Protein AF-A0A961VZC1-F1 (afdb_monomer_lite)

Radius of gyration: 25.36 Å; chains: 1; bounding box: 44×49×73 Å

Secondary structure (DSSP, 8-state):
--GGGGT-EEEE-EEE-TTS-EEEHHHHTTPBPHHHHHHHHHHTSPPP-------------------------------------B-HHHHHHHHHHHHHTTT-SEEE-TTT-GGGTTSEEEE----SS--EE-

pLDDT: mean 72.63, std 24.1, range [29.55, 97.88]

Sequence (134 aa):
MSEHAFANALDISSFKLADGREIDVKRYWGKVVESELAARKLVSLPAPETRPANLSTTKATASGKAEQARTLASSEPQPPAASAVTTPELTFLRDIHSGACGIFTTVLGPNANAAHHDHIHLDLKGRRSSAYCE

Foldseek 3Di:
DDLVVVVQKDKAQWDQDPVRDIQGQLVQAPDQPVVVVVVVVVVPDDDPDDDDDDDDDDDDDDDDDDDDDDDDDDDDVPPPPPPRRRDPSNVVVVVVLVVLQVPALEWDDLVNDPVRVRTIMGGNPDDDPGRHGD

Structure (mmCIF, N/CA/C/O backbone):
data_AF-A0A961VZC1-F1
#
_entry.id   AF-A0A961VZC1-F1
#
loop_
_atom_site.group_PDB
_atom_site.id
_atom_site.type_symbol
_atom_site.label_atom_id
_atom_site.label_alt_id
_atom_site.label_comp_id
_atom_site.label_asym_id
_atom_site.label_entity_id
_atom_site.label_seq_id
_atom_site.pdbx_PDB_ins_code
_atom_site.Cartn_x
_atom_site.Cartn_y
_atom_site.Cartn_z
_atom_site.occupancy
_atom_site.B_iso_or_equiv
_atom_site.auth_seq_id
_atom_site.auth_comp_id
_atom_site.auth_asym_id
_atom_site.auth_atom_id
_atom_site.pdbx_PDB_model_num
ATOM 1 N N . MET A 1 1 ? 15.491 7.276 -13.916 1.00 66.62 1 MET A N 1
ATOM 2 C CA . MET A 1 1 ? 14.267 8.110 -13.918 1.00 66.62 1 MET A CA 1
ATOM 3 C C . MET A 1 1 ? 13.237 7.431 -13.027 1.00 66.62 1 MET A C 1
ATOM 5 O O . MET A 1 1 ? 13.297 6.212 -12.914 1.00 66.62 1 MET A O 1
ATOM 9 N N . SER A 1 2 ? 12.402 8.205 -12.332 1.00 83.75 2 SER A N 1
ATOM 10 C CA . SER A 1 2 ? 11.369 7.687 -11.417 1.00 83.75 2 SER A CA 1
ATOM 11 C C . SER A 1 2 ? 10.138 7.223 -12.200 1.00 83.75 2 SER A C 1
ATOM 13 O O . SER A 1 2 ? 9.785 7.875 -13.179 1.00 83.75 2 SER A O 1
ATOM 15 N N . GLU A 1 3 ? 9.461 6.159 -11.763 1.00 89.94 3 GLU A N 1
ATOM 16 C CA . GLU A 1 3 ? 8.194 5.715 -12.373 1.00 89.94 3 GLU A CA 1
ATOM 17 C C . GLU A 1 3 ? 7.069 6.746 -12.189 1.00 89.94 3 GLU A C 1
ATOM 19 O O . GLU A 1 3 ? 6.213 6.879 -13.062 1.00 89.94 3 GLU A O 1
ATOM 24 N N . HIS A 1 4 ? 7.135 7.583 -11.144 1.00 91.00 4 HIS A N 1
ATOM 25 C CA . HIS A 1 4 ? 6.252 8.750 -11.006 1.00 91.00 4 HIS A CA 1
ATOM 26 C C . HIS A 1 4 ? 6.410 9.740 -12.161 1.00 91.00 4 HIS A C 1
ATOM 28 O O . HIS A 1 4 ? 5.430 10.332 -12.601 1.00 91.00 4 HIS A O 1
ATOM 34 N N . ALA A 1 5 ? 7.627 9.905 -12.694 1.00 91.62 5 ALA A N 1
ATOM 35 C CA . ALA A 1 5 ? 7.866 10.806 -13.823 1.00 91.62 5 ALA A CA 1
ATOM 36 C C . ALA A 1 5 ? 7.243 10.284 -15.129 1.00 91.62 5 ALA A C 1
ATOM 38 O O . ALA A 1 5 ? 7.008 11.066 -16.046 1.00 91.62 5 ALA A O 1
ATOM 39 N N . PHE A 1 6 ? 6.963 8.981 -15.202 1.00 92.06 6 PHE A N 1
ATOM 40 C CA . PHE A 1 6 ? 6.272 8.340 -16.319 1.00 92.06 6 PHE A CA 1
ATOM 41 C C . PHE A 1 6 ? 4.777 8.124 -16.056 1.00 92.06 6 PHE A C 1
ATOM 43 O O . PHE A 1 6 ? 4.111 7.520 -16.888 1.00 92.06 6 PHE A O 1
ATOM 50 N N . ALA A 1 7 ? 4.254 8.592 -14.915 1.00 91.81 7 ALA A N 1
ATOM 51 C CA . ALA A 1 7 ? 2.901 8.288 -14.443 1.00 91.81 7 ALA A CA 1
ATOM 52 C C . ALA A 1 7 ? 2.603 6.773 -14.344 1.00 91.81 7 ALA A C 1
ATOM 54 O O . ALA A 1 7 ? 1.452 6.352 -14.419 1.00 91.81 7 ALA A O 1
ATOM 55 N N . ASN A 1 8 ? 3.646 5.963 -14.132 1.00 94.19 8 ASN A N 1
ATOM 56 C CA . ASN A 1 8 ? 3.561 4.512 -13.946 1.00 94.19 8 ASN A CA 1
ATOM 57 C C . ASN A 1 8 ? 3.573 4.104 -12.468 1.00 94.19 8 ASN A C 1
ATOM 59 O O . ASN A 1 8 ? 3.680 2.912 -12.175 1.00 94.19 8 ASN A O 1
ATOM 63 N N . ALA A 1 9 ? 3.511 5.078 -11.556 1.00 96.38 9 ALA A N 1
ATOM 64 C CA . ALA A 1 9 ? 3.491 4.838 -10.125 1.00 96.38 9 ALA A CA 1
ATOM 65 C C . ALA A 1 9 ? 2.448 5.682 -9.391 1.00 96.38 9 ALA A C 1
ATOM 67 O O . ALA A 1 9 ? 2.163 6.819 -9.781 1.00 96.38 9 ALA A O 1
ATOM 68 N N . LEU A 1 10 ? 1.907 5.108 -8.318 1.00 96.62 10 LEU A N 1
ATOM 69 C CA . LEU A 1 10 ? 0.922 5.711 -7.427 1.00 96.62 10 LEU A CA 1
ATOM 70 C C . LEU A 1 10 ? 1.316 5.466 -5.969 1.00 96.62 10 LEU A C 1
ATOM 72 O O . LEU A 1 10 ? 1.671 4.345 -5.614 1.00 96.62 10 LEU A O 1
ATOM 76 N N . ASP A 1 11 ? 1.153 6.493 -5.135 1.00 97.44 11 ASP A N 1
ATOM 77 C CA . ASP A 1 11 ? 1.292 6.400 -3.680 1.00 97.44 11 ASP A CA 1
ATOM 78 C C . ASP A 1 11 ? -0.072 6.619 -3.024 1.00 97.44 11 ASP A C 1
ATOM 80 O O . ASP A 1 11 ? -0.755 7.608 -3.304 1.00 97.44 11 ASP A O 1
ATOM 84 N N . ILE A 1 12 ? -0.475 5.705 -2.141 1.00 97.88 12 ILE A N 1
ATOM 85 C CA . ILE A 1 12 ? -1.745 5.785 -1.412 1.00 97.88 12 ILE A CA 1
ATOM 86 C C . ILE A 1 12 ? -1.458 5.901 0.082 1.00 97.88 12 ILE A C 1
ATOM 88 O O . ILE A 1 12 ? -0.946 4.963 0.689 1.00 97.88 12 ILE A O 1
ATOM 92 N N . SER A 1 13 ? -1.810 7.038 0.683 1.00 97.25 13 SER A N 1
ATOM 93 C CA . SER A 1 13 ? -1.622 7.297 2.117 1.00 97.25 13 SER A CA 1
ATOM 94 C C . SER A 1 13 ? -2.863 7.012 2.968 1.00 97.25 13 SER A C 1
ATOM 96 O O . SER A 1 13 ? -2.728 6.720 4.156 1.00 97.25 13 SER A O 1
ATOM 98 N N . SER A 1 14 ? -4.074 7.059 2.401 1.00 97.25 14 SER A N 1
ATOM 99 C CA . SER A 1 14 ? -5.307 6.757 3.137 1.00 97.25 14 SER A CA 1
ATOM 100 C C . SER A 1 14 ? -6.463 6.287 2.247 1.00 97.25 14 SER A C 1
ATOM 102 O O . SER A 1 14 ? -6.473 6.489 1.032 1.00 97.25 14 SER A O 1
ATOM 104 N N . PHE A 1 15 ? -7.465 5.668 2.879 1.00 97.31 15 PHE A N 1
ATOM 105 C CA . PHE A 1 15 ? -8.730 5.265 2.266 1.00 97.31 15 PHE A CA 1
ATOM 106 C C . PHE A 1 15 ? -9.901 5.878 3.026 1.00 97.31 15 PHE A C 1
ATOM 108 O O . PHE A 1 15 ? -10.006 5.707 4.239 1.00 97.31 15 PHE A O 1
ATOM 115 N N . LYS A 1 16 ? -10.823 6.532 2.316 1.00 97.12 16 LYS A N 1
ATOM 116 C CA . LYS A 1 16 ? -12.112 6.959 2.875 1.00 97.12 16 LYS A CA 1
ATOM 117 C C . LYS A 1 16 ? -13.193 5.957 2.504 1.00 97.12 16 LYS A C 1
ATOM 119 O O . LYS A 1 16 ? -13.392 5.663 1.328 1.00 97.12 16 LYS A O 1
ATOM 124 N N . LEU A 1 17 ? -13.872 5.428 3.513 1.00 96.00 17 LEU A N 1
ATOM 125 C CA . LEU A 1 17 ? -14.937 4.446 3.357 1.00 96.00 17 LEU A CA 1
ATOM 126 C C . LEU A 1 17 ? -16.301 5.130 3.208 1.00 96.00 17 LEU A C 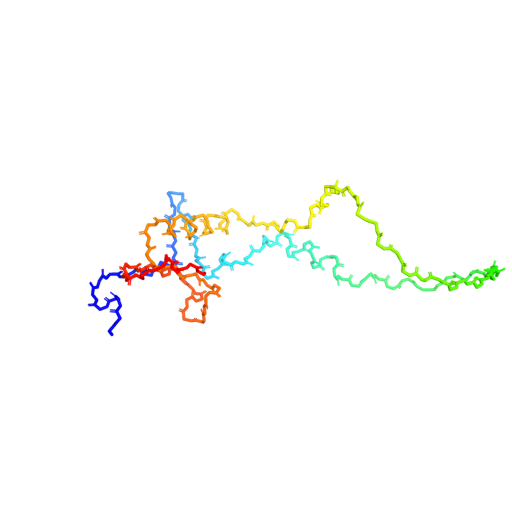1
ATOM 128 O O . LEU A 1 17 ? -16.476 6.300 3.549 1.00 96.00 17 LEU A O 1
ATOM 132 N N . ALA A 1 18 ? -17.290 4.378 2.723 1.00 96.12 18 ALA A N 1
ATOM 133 C CA . ALA A 1 18 ? -18.651 4.878 2.513 1.00 96.12 18 ALA A CA 1
ATOM 134 C C . ALA A 1 18 ? -19.345 5.339 3.810 1.00 96.12 18 ALA A C 1
ATOM 136 O O . ALA A 1 18 ? -20.220 6.197 3.767 1.00 96.12 18 ALA A O 1
ATOM 137 N N . ASP A 1 19 ? -18.939 4.795 4.960 1.00 93.69 19 ASP A N 1
ATOM 138 C CA . ASP A 1 19 ? -19.425 5.196 6.286 1.00 93.69 19 ASP A CA 1
ATOM 139 C C . ASP A 1 19 ? -18.756 6.480 6.822 1.00 93.69 19 ASP A C 1
ATOM 141 O O . ASP A 1 19 ? -19.055 6.921 7.930 1.00 93.69 19 ASP A O 1
ATOM 145 N N . GLY A 1 20 ? -17.855 7.089 6.044 1.00 95.00 20 GLY A N 1
ATOM 146 C CA . GLY A 1 20 ? -17.122 8.298 6.406 1.00 95.00 20 GLY A CA 1
ATOM 147 C C . GLY A 1 20 ? -15.862 8.055 7.240 1.00 95.00 20 GLY A C 1
ATOM 148 O O . GLY A 1 20 ? -15.144 9.017 7.518 1.00 95.00 20 GLY A O 1
ATOM 149 N N . ARG A 1 21 ? -15.545 6.809 7.624 1.00 93.44 21 ARG A N 1
ATOM 150 C CA . ARG A 1 21 ? -14.270 6.497 8.287 1.00 93.44 21 ARG A CA 1
ATOM 151 C C . ARG A 1 21 ? -13.102 6.658 7.321 1.00 93.44 21 ARG A C 1
ATOM 153 O O . ARG A 1 21 ? -13.211 6.376 6.129 1.00 93.44 21 ARG A O 1
ATOM 160 N N . GLU A 1 22 ? -11.960 7.061 7.869 1.00 95.19 22 GLU A N 1
ATOM 161 C CA . GLU A 1 22 ? -10.696 7.152 7.145 1.00 95.19 22 GLU A CA 1
ATOM 162 C C . GLU A 1 22 ? -9.674 6.179 7.734 1.00 95.19 22 GLU A C 1
ATOM 164 O O . GLU A 1 22 ? -9.373 6.216 8.930 1.00 95.19 22 GLU A O 1
ATOM 169 N N . ILE A 1 23 ? -9.144 5.309 6.878 1.00 94.75 23 ILE A N 1
ATOM 170 C CA . ILE A 1 23 ? -8.069 4.375 7.194 1.00 94.75 23 ILE A CA 1
ATOM 171 C C . ILE A 1 23 ? -6.769 4.970 6.660 1.00 94.75 23 ILE A C 1
ATOM 173 O O . ILE A 1 23 ? -6.481 4.887 5.469 1.00 94.75 23 ILE A O 1
ATOM 177 N N . ASP A 1 24 ? -6.003 5.592 7.549 1.00 95.81 24 ASP A N 1
ATOM 178 C CA . ASP A 1 24 ? -4.686 6.162 7.262 1.00 95.81 24 ASP A CA 1
ATOM 179 C C . ASP A 1 24 ? -3.586 5.096 7.402 1.00 95.81 24 ASP A C 1
ATOM 181 O O . ASP A 1 24 ? -3.506 4.396 8.418 1.00 95.81 24 ASP A O 1
ATOM 185 N N . VAL A 1 25 ? -2.741 4.966 6.378 1.00 94.94 25 VAL A N 1
ATOM 186 C CA . VAL A 1 25 ? -1.686 3.948 6.315 1.00 94.94 25 VAL A CA 1
ATOM 187 C C . VAL A 1 25 ? -0.712 4.131 7.474 1.00 94.94 25 VAL A C 1
ATOM 189 O O . VAL A 1 25 ? -0.507 3.202 8.251 1.00 94.94 25 VAL A O 1
ATOM 192 N N . LYS A 1 26 ? -0.184 5.341 7.672 1.00 93.44 26 LYS A N 1
ATOM 193 C CA . LYS A 1 26 ? 0.756 5.646 8.762 1.00 93.44 26 LYS A CA 1
ATOM 194 C C . LYS A 1 26 ? 0.175 5.339 10.144 1.00 93.44 26 LYS A C 1
ATOM 196 O O . LYS A 1 26 ? 0.892 4.901 11.043 1.00 93.44 26 LYS A O 1
ATOM 201 N N . ARG A 1 27 ? -1.118 5.603 10.337 1.00 89.38 27 ARG A N 1
ATOM 202 C CA . ARG A 1 27 ? -1.811 5.432 11.614 1.00 89.38 27 ARG A CA 1
ATOM 203 C C . ARG A 1 27 ? -2.034 3.969 11.949 1.00 89.38 27 ARG A C 1
ATOM 205 O O . ARG A 1 27 ? -1.823 3.607 13.104 1.00 89.38 27 ARG A O 1
ATOM 212 N N . TYR A 1 28 ? -2.515 3.177 10.994 1.00 90.50 28 TYR A N 1
ATOM 213 C CA . TYR A 1 28 ? -3.011 1.824 11.256 1.00 90.50 28 TYR A CA 1
ATOM 214 C C . TYR A 1 28 ? -2.006 0.722 10.909 1.00 90.50 28 TYR A C 1
ATOM 216 O O . TYR A 1 28 ? -2.133 -0.389 11.426 1.00 90.50 28 TYR A O 1
ATOM 224 N N . TRP A 1 29 ? -0.972 1.010 10.114 1.00 89.00 29 TRP A N 1
ATOM 225 C CA . TRP A 1 29 ? 0.065 0.029 9.809 1.00 89.00 29 TRP A CA 1
ATOM 226 C C . TRP A 1 29 ? 0.857 -0.349 11.071 1.00 89.00 29 TRP A C 1
ATOM 228 O O . TRP A 1 29 ? 1.495 0.486 11.709 1.00 89.00 29 TRP A O 1
ATOM 238 N N . GLY A 1 30 ? 0.786 -1.623 11.470 1.00 76.12 30 GLY A N 1
ATOM 239 C CA . GLY A 1 30 ? 1.476 -2.148 12.654 1.00 76.12 30 GLY A CA 1
ATOM 240 C C . GLY A 1 30 ? 0.795 -1.876 14.003 1.00 76.12 30 GLY A C 1
ATOM 241 O O . GLY A 1 30 ? 1.384 -2.175 15.043 1.00 76.12 30 GLY A O 1
ATOM 242 N N . LYS A 1 31 ? -0.432 -1.338 14.031 1.00 65.56 31 LYS A N 1
ATOM 243 C CA . LYS A 1 31 ? -1.195 -1.212 15.281 1.00 65.56 31 LYS A CA 1
ATOM 244 C C . LYS A 1 31 ? -1.890 -2.525 15.629 1.00 65.56 31 LYS A C 1
ATOM 246 O O . LYS A 1 31 ? -2.670 -3.060 14.848 1.00 65.56 31 LYS A O 1
ATOM 251 N N . VAL A 1 32 ? -1.640 -2.996 16.843 1.00 56.72 32 VAL A N 1
ATOM 252 C CA . VAL A 1 32 ? -2.600 -3.811 17.593 1.00 56.72 32 VAL A CA 1
ATOM 253 C C . VAL A 1 32 ? -3.604 -2.861 18.245 1.00 56.72 32 VAL A C 1
ATOM 255 O O . VAL A 1 32 ? -3.244 -1.727 18.571 1.00 56.72 32 VAL A O 1
ATOM 258 N N . VAL A 1 33 ? -4.865 -3.271 18.390 1.00 53.84 33 VAL A N 1
ATOM 259 C CA . VAL A 1 33 ? -5.918 -2.419 18.977 1.00 53.84 33 VAL A CA 1
ATOM 260 C C . VAL A 1 33 ? -5.459 -1.836 20.322 1.00 53.84 33 VAL A C 1
ATOM 262 O O . VAL A 1 33 ? -4.811 -2.518 21.114 1.00 53.84 33 VAL A O 1
ATOM 265 N N . GLU A 1 34 ? -5.821 -0.582 20.616 1.00 54.56 34 GLU A N 1
ATOM 266 C CA . GLU A 1 34 ? -5.536 0.068 21.911 1.00 54.56 34 GLU A CA 1
ATOM 267 C C . GLU A 1 34 ? -5.988 -0.792 23.107 1.00 54.56 34 GLU A C 1
ATOM 269 O O . GLU A 1 34 ? -5.356 -0.768 24.158 1.00 54.56 34 GLU A O 1
ATOM 274 N N . SER A 1 35 ? -7.028 -1.622 22.943 1.00 54.50 35 SER A N 1
ATOM 275 C CA . SER A 1 35 ? -7.465 -2.595 23.951 1.00 54.50 35 SER A CA 1
ATOM 276 C C . SER A 1 35 ? -6.432 -3.694 24.232 1.00 54.50 35 SER A C 1
ATOM 278 O O . SER A 1 35 ? -6.291 -4.108 25.379 1.00 54.50 35 SER A O 1
ATOM 280 N N . GLU A 1 36 ? -5.654 -4.126 23.238 1.00 54.44 36 GLU A N 1
ATOM 281 C CA . GLU A 1 36 ? -4.529 -5.046 23.429 1.00 54.44 36 GLU A CA 1
ATOM 282 C C . GLU A 1 36 ? -3.300 -4.356 24.010 1.00 54.44 36 GLU A C 1
ATOM 284 O O . GLU A 1 36 ? -2.613 -4.940 24.846 1.00 54.44 36 GLU A O 1
ATOM 289 N N . LEU A 1 37 ? -3.006 -3.120 23.596 1.00 56.72 37 LEU A N 1
ATOM 290 C CA . LEU A 1 37 ? -1.910 -2.356 24.190 1.00 56.72 37 LEU A CA 1
ATOM 291 C C . LEU A 1 37 ? -2.211 -2.044 25.664 1.00 56.72 37 LEU A C 1
ATOM 293 O O . LEU A 1 37 ? -1.326 -2.177 26.506 1.00 56.72 37 LEU A O 1
ATOM 297 N N . ALA A 1 38 ? -3.465 -1.722 25.993 1.00 56.56 38 ALA A N 1
ATOM 298 C CA . ALA A 1 38 ? -3.952 -1.586 27.361 1.00 56.56 38 ALA A CA 1
ATOM 299 C C . ALA A 1 38 ? -3.883 -2.917 28.130 1.00 56.56 38 ALA A C 1
ATOM 301 O O . ALA A 1 38 ? -3.399 -2.929 29.261 1.00 56.56 38 ALA A O 1
ATOM 302 N N . ALA A 1 39 ? -4.274 -4.042 27.518 1.00 58.12 39 ALA A N 1
ATOM 303 C CA . ALA A 1 39 ? -4.167 -5.371 28.128 1.00 58.12 39 ALA A CA 1
ATOM 304 C C . ALA A 1 39 ? -2.705 -5.784 28.390 1.00 58.12 39 ALA A C 1
ATOM 306 O O . ALA A 1 39 ? -2.376 -6.252 29.477 1.00 58.12 39 ALA A O 1
ATOM 307 N N . ARG A 1 40 ? -1.790 -5.541 27.444 1.00 59.91 40 ARG A N 1
ATOM 308 C CA . ARG A 1 40 ? -0.344 -5.781 27.604 1.00 59.91 40 ARG A CA 1
ATOM 309 C C . ARG A 1 40 ? 0.287 -4.841 28.631 1.00 59.91 40 ARG A C 1
ATOM 311 O O . ARG A 1 40 ? 1.139 -5.268 29.404 1.00 59.91 40 ARG A O 1
ATOM 318 N N . LYS A 1 41 ? -0.151 -3.579 28.683 1.00 64.94 41 LYS A N 1
ATOM 319 C CA . LYS A 1 41 ? 0.286 -2.603 29.690 1.00 64.94 41 LYS A CA 1
ATOM 320 C C . LYS A 1 41 ? -0.159 -3.014 31.093 1.00 64.94 41 LYS A C 1
ATOM 322 O O . LYS A 1 41 ? 0.649 -2.913 32.004 1.00 64.94 41 LYS A O 1
ATOM 327 N N . LEU A 1 42 ? -1.376 -3.542 31.255 1.00 53.88 42 LEU A N 1
ATOM 328 C CA . LEU A 1 42 ? -1.874 -4.099 32.522 1.00 53.88 42 LEU A CA 1
ATOM 329 C C . LEU A 1 42 ? -1.071 -5.326 32.984 1.00 53.88 42 LEU A C 1
ATOM 331 O O . LEU A 1 42 ? -0.796 -5.447 34.172 1.00 53.88 42 LEU A O 1
ATOM 335 N N . VAL A 1 43 ? -0.634 -6.190 32.062 1.00 60.66 43 VAL A N 1
ATOM 336 C CA . VAL A 1 43 ? 0.226 -7.354 32.369 1.00 60.66 43 VAL A CA 1
ATOM 337 C C . VAL A 1 43 ? 1.673 -6.949 32.710 1.00 60.66 43 VAL A C 1
ATOM 339 O O . VAL A 1 43 ? 2.383 -7.700 33.371 1.00 60.66 43 VAL A O 1
ATOM 342 N N . SER A 1 44 ? 2.113 -5.752 32.304 1.00 57.44 44 SER A N 1
ATOM 343 C CA . SER A 1 44 ? 3.473 -5.237 32.536 1.00 57.44 44 SER A CA 1
ATOM 344 C C . SER A 1 44 ? 3.609 -4.321 33.761 1.00 57.44 44 SER A C 1
ATOM 346 O O . SER A 1 44 ? 4.723 -3.875 34.052 1.00 57.44 44 SER A O 1
ATOM 348 N N . LEU A 1 45 ? 2.522 -3.993 34.469 1.00 51.53 45 LEU A N 1
ATOM 349 C CA . LEU A 1 45 ? 2.628 -3.244 35.723 1.00 51.53 45 LEU A CA 1
ATOM 350 C C . LEU A 1 45 ? 3.206 -4.165 36.810 1.00 51.53 45 LEU A C 1
ATOM 352 O O . LEU A 1 45 ? 2.735 -5.295 36.947 1.00 51.53 45 LEU A O 1
ATOM 356 N N . PRO A 1 46 ? 4.212 -3.722 37.587 1.00 48.50 46 PRO A N 1
ATOM 357 C CA . PRO A 1 46 ? 4.722 -4.525 38.688 1.00 48.50 46 PRO A CA 1
ATOM 358 C C . PRO A 1 46 ? 3.582 -4.781 39.679 1.00 48.50 46 PRO A C 1
ATOM 360 O O . PRO A 1 46 ? 2.894 -3.848 40.100 1.00 48.50 46 PRO A O 1
ATOM 363 N N . ALA A 1 47 ? 3.367 -6.053 40.027 1.00 54.81 47 ALA A N 1
ATOM 364 C CA . ALA A 1 47 ? 2.455 -6.423 41.101 1.00 54.81 47 ALA A CA 1
ATOM 365 C C . ALA A 1 47 ? 2.831 -5.639 42.374 1.00 54.81 47 ALA A C 1
ATOM 367 O O . ALA A 1 47 ? 4.027 -5.464 42.629 1.00 54.81 47 ALA A O 1
ATOM 368 N N . PRO A 1 48 ? 1.860 -5.159 43.173 1.00 49.34 48 PRO A N 1
ATOM 369 C CA . PRO A 1 48 ? 2.181 -4.520 44.442 1.00 49.34 48 PRO A CA 1
ATOM 370 C C . PRO A 1 48 ? 2.989 -5.501 45.299 1.00 49.34 48 PRO A C 1
ATOM 372 O O . PRO A 1 48 ? 2.546 -6.621 45.554 1.00 49.34 48 PRO A O 1
ATOM 375 N N . GLU A 1 49 ? 4.196 -5.092 45.697 1.00 44.41 49 GLU A N 1
ATOM 376 C CA . GLU A 1 49 ? 5.099 -5.895 46.519 1.00 44.41 49 GLU A CA 1
ATOM 377 C C . GLU A 1 49 ? 4.418 -6.265 47.843 1.00 44.41 49 GLU A C 1
ATOM 379 O O . GLU A 1 49 ? 4.327 -5.460 48.768 1.00 44.41 49 GLU A O 1
ATOM 384 N N . THR A 1 50 ? 3.965 -7.510 47.969 1.00 48.31 50 THR A N 1
ATOM 385 C CA . THR A 1 50 ? 3.678 -8.104 49.275 1.00 48.31 50 THR A CA 1
ATOM 386 C C . THR A 1 50 ? 4.908 -8.874 49.737 1.00 48.31 50 THR A C 1
ATOM 388 O O . THR A 1 50 ? 5.293 -9.870 49.122 1.00 48.31 50 THR A O 1
ATOM 391 N N . ARG A 1 51 ? 5.522 -8.440 50.839 1.00 41.66 51 ARG A N 1
ATOM 392 C CA . ARG A 1 51 ? 6.635 -9.133 51.503 1.00 41.66 51 ARG A CA 1
ATOM 393 C C . ARG A 1 51 ? 6.425 -9.089 53.028 1.00 41.66 51 ARG A C 1
ATOM 395 O O . ARG A 1 51 ? 6.015 -8.043 53.519 1.00 41.66 51 ARG A O 1
ATOM 402 N N . PRO A 1 52 ? 6.853 -10.097 53.815 1.00 57.22 52 PRO A N 1
ATOM 403 C CA . PRO A 1 52 ? 6.730 -11.548 53.625 1.00 57.22 52 PRO A CA 1
ATOM 404 C C . PRO A 1 52 ? 6.193 -12.254 54.901 1.00 57.22 52 PRO A C 1
ATOM 406 O O . PRO A 1 52 ? 6.182 -11.678 55.987 1.00 57.22 52 PRO A O 1
ATOM 409 N N . ALA A 1 53 ? 5.897 -13.555 54.822 1.00 40.19 53 ALA A N 1
ATOM 410 C CA . ALA A 1 53 ? 6.021 -14.440 55.984 1.00 40.19 53 ALA A CA 1
ATOM 411 C C . ALA A 1 53 ? 6.622 -15.792 55.575 1.00 40.19 53 ALA A C 1
ATOM 413 O O . ALA A 1 53 ? 6.335 -16.346 54.520 1.00 40.19 53 ALA A O 1
ATOM 414 N N . ASN A 1 54 ? 7.538 -16.236 56.423 1.00 41.03 54 ASN A N 1
ATOM 415 C CA . ASN A 1 54 ? 8.552 -17.264 56.254 1.00 41.03 54 ASN A CA 1
ATOM 416 C C . ASN A 1 54 ? 8.006 -18.645 56.665 1.00 41.03 54 ASN A C 1
ATOM 418 O O . ASN A 1 54 ? 7.379 -18.722 57.719 1.00 41.03 54 ASN A O 1
ATOM 422 N N . LEU A 1 55 ? 8.308 -19.728 55.933 1.00 38.12 55 LEU A N 1
ATOM 423 C CA . LEU A 1 55 ? 8.492 -21.049 56.551 1.00 38.12 55 LEU A CA 1
ATOM 424 C C . LEU A 1 55 ? 9.358 -21.979 55.692 1.00 38.12 55 LEU A C 1
ATOM 426 O O . LEU A 1 55 ? 9.324 -21.979 54.466 1.00 38.12 55 LEU A O 1
ATOM 430 N N . SER A 1 56 ? 10.165 -22.739 56.416 1.00 40.62 56 SER A N 1
ATOM 431 C CA . SER A 1 56 ? 11.408 -23.381 56.032 1.00 40.62 56 SER A CA 1
ATOM 432 C C . SER A 1 56 ? 11.233 -24.873 55.712 1.00 40.62 56 SER A C 1
ATOM 434 O O . SER A 1 56 ? 10.359 -25.534 56.264 1.00 40.62 56 SER A O 1
ATOM 436 N N . THR A 1 57 ? 12.211 -25.396 54.964 1.00 34.59 57 THR A N 1
ATOM 437 C CA . THR A 1 57 ? 12.737 -26.778 55.020 1.00 34.59 57 THR A CA 1
ATOM 438 C C . THR A 1 57 ? 11.998 -27.878 54.239 1.00 34.59 57 THR A C 1
ATOM 440 O O . THR A 1 57 ? 10.963 -28.384 54.650 1.00 34.59 57 THR A O 1
ATOM 443 N N . THR A 1 58 ? 12.642 -28.406 53.192 1.00 35.69 58 THR A N 1
ATOM 444 C CA . THR A 1 58 ? 13.315 -29.729 53.217 1.00 35.69 58 THR A CA 1
ATOM 445 C C . THR A 1 58 ? 14.151 -29.953 51.947 1.00 35.69 58 THR A C 1
ATOM 447 O O . THR A 1 58 ? 13.931 -29.347 50.905 1.00 35.69 58 THR A O 1
ATOM 450 N N . LYS A 1 59 ? 15.190 -30.777 52.100 1.00 37.69 59 LYS A N 1
ATOM 451 C CA . LY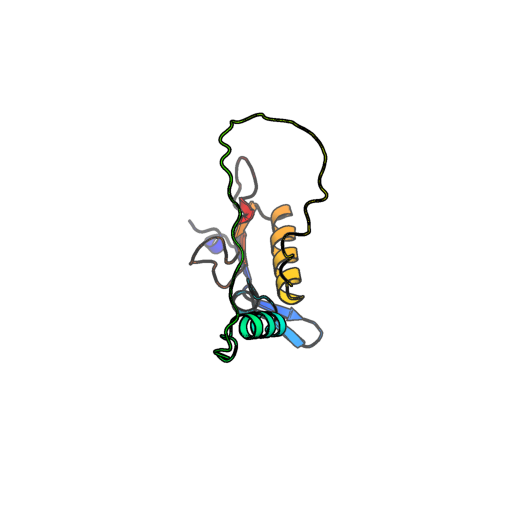S A 1 59 ? 16.363 -30.985 51.239 1.00 37.69 59 LYS A CA 1
ATOM 452 C C . LYS A 1 59 ? 16.333 -32.410 50.670 1.00 37.69 59 LYS A C 1
ATOM 454 O O . LYS A 1 59 ? 16.176 -33.334 51.458 1.00 37.69 59 LYS A O 1
ATOM 459 N N . ALA A 1 60 ? 16.581 -32.587 49.369 1.00 35.34 60 ALA A N 1
ATOM 460 C CA . ALA A 1 60 ? 17.043 -33.841 48.738 1.00 35.34 60 ALA A CA 1
ATOM 461 C C . ALA A 1 60 ? 17.614 -33.502 47.337 1.00 35.34 60 ALA A C 1
ATOM 463 O O . ALA A 1 60 ? 16.894 -32.971 46.503 1.00 35.34 60 ALA A O 1
ATOM 464 N N . THR A 1 61 ? 18.935 -33.434 47.119 1.00 30.64 61 THR A N 1
ATOM 465 C CA . THR A 1 61 ? 19.858 -34.505 46.663 1.00 30.64 61 THR A CA 1
ATOM 466 C C . THR A 1 61 ? 19.398 -35.298 45.432 1.00 30.64 61 THR A C 1
ATOM 468 O O . THR A 1 61 ? 18.581 -36.197 45.578 1.00 30.64 61 THR A O 1
ATOM 471 N N . ALA A 1 62 ? 20.009 -35.065 44.261 1.00 34.53 62 ALA A N 1
ATOM 472 C CA . ALA A 1 62 ? 20.972 -35.982 43.622 1.00 34.53 62 ALA A CA 1
ATOM 473 C C . ALA A 1 62 ? 21.287 -35.589 42.161 1.00 34.53 62 ALA A C 1
ATOM 475 O O . ALA A 1 62 ? 20.523 -34.914 41.483 1.00 34.53 62 ALA A O 1
ATOM 476 N N . SER A 1 63 ? 22.478 -36.016 41.747 1.00 35.94 63 SER A N 1
ATOM 477 C CA . SER A 1 63 ? 23.234 -35.742 40.522 1.00 35.94 63 SER A CA 1
ATOM 478 C C . SER A 1 63 ? 22.737 -36.526 39.296 1.00 35.94 63 SER A C 1
ATOM 480 O O . SER A 1 63 ? 22.223 -37.630 39.453 1.00 35.94 63 SER A O 1
ATOM 482 N N . GLY A 1 64 ? 22.982 -36.021 38.079 1.00 29.55 64 GLY A N 1
ATOM 483 C CA . GLY A 1 64 ? 22.816 -36.801 36.845 1.00 29.55 64 GLY A CA 1
ATOM 484 C C . GLY A 1 64 ? 23.130 -36.031 35.557 1.00 29.55 64 GLY A C 1
ATOM 485 O O . GLY A 1 64 ? 22.332 -35.220 35.105 1.00 29.55 64 GLY A O 1
ATOM 486 N N . LYS A 1 65 ? 24.297 -36.306 34.965 1.00 33.03 65 LYS A N 1
ATOM 487 C CA . LYS A 1 65 ? 24.747 -35.892 33.621 1.00 33.03 65 LYS A CA 1
ATOM 488 C C . LYS A 1 65 ? 24.416 -37.016 32.620 1.00 33.03 65 LYS A C 1
ATOM 490 O O . LYS A 1 65 ? 24.790 -38.145 32.915 1.00 33.03 65 LYS A O 1
ATOM 495 N N . ALA A 1 66 ? 23.824 -36.705 31.463 1.00 32.31 66 ALA A N 1
ATOM 496 C CA . ALA A 1 66 ? 23.944 -37.419 30.169 1.00 32.31 66 ALA A CA 1
ATOM 497 C C . ALA A 1 66 ? 23.049 -36.687 29.141 1.00 32.31 66 ALA A C 1
ATOM 499 O O . ALA A 1 66 ? 21.893 -36.415 29.438 1.00 32.31 66 ALA A O 1
ATOM 500 N N . GLU A 1 67 ? 23.580 -36.094 28.071 1.00 29.78 67 GLU A N 1
ATOM 501 C CA . GLU A 1 67 ? 24.008 -36.708 26.794 1.00 29.78 67 GLU A CA 1
ATOM 502 C C . GLU A 1 67 ? 22.848 -36.745 25.774 1.00 29.78 67 GLU A C 1
ATOM 504 O O . GLU A 1 67 ? 21.718 -37.112 26.077 1.00 29.78 67 GLU A O 1
ATOM 509 N N . GLN A 1 68 ? 23.148 -36.290 24.560 1.00 35.53 68 GLN A N 1
ATOM 510 C CA . GLN A 1 68 ? 22.240 -36.055 23.439 1.00 35.53 68 GLN A CA 1
ATOM 511 C C . GLN A 1 68 ? 21.686 -37.348 22.823 1.00 35.53 68 GLN A C 1
ATOM 513 O O . GLN A 1 68 ? 22.441 -38.283 22.579 1.00 35.53 68 GLN A O 1
ATOM 518 N N . ALA A 1 69 ? 20.416 -37.339 22.403 1.00 33.56 69 ALA A N 1
ATOM 519 C CA . ALA A 1 69 ? 19.943 -38.193 21.313 1.00 33.56 69 ALA A CA 1
ATOM 520 C C . ALA A 1 69 ? 18.713 -37.583 20.623 1.00 33.56 69 ALA A C 1
ATOM 522 O O . ALA A 1 69 ? 17.696 -37.275 21.241 1.00 33.56 69 ALA A O 1
ATOM 523 N N . ARG A 1 70 ? 18.849 -37.403 19.309 1.00 48.38 70 ARG A N 1
ATOM 524 C CA . ARG A 1 70 ? 17.797 -37.027 18.366 1.00 48.38 70 ARG A CA 1
ATOM 525 C C . ARG A 1 70 ? 16.728 -38.118 18.330 1.00 48.38 70 ARG A C 1
ATOM 527 O O . ARG A 1 70 ? 17.063 -39.273 18.094 1.00 48.38 70 ARG A O 1
ATOM 534 N N . THR A 1 71 ? 15.462 -37.726 18.424 1.00 30.81 71 THR A N 1
ATOM 535 C CA . THR A 1 71 ? 14.349 -38.559 17.960 1.00 30.81 71 THR A CA 1
ATOM 536 C C . THR A 1 71 ? 13.385 -37.671 17.186 1.00 30.81 71 THR A C 1
ATOM 538 O O . THR A 1 71 ? 12.843 -36.709 17.719 1.00 30.81 71 THR A O 1
ATOM 541 N N . LEU A 1 72 ? 13.247 -37.969 15.897 1.00 46.66 72 LEU A N 1
ATOM 542 C CA . LEU A 1 72 ? 12.166 -37.504 15.039 1.00 46.66 72 LEU A CA 1
ATOM 543 C C . LEU A 1 72 ? 10.870 -38.155 15.526 1.00 46.66 72 LEU A C 1
ATOM 545 O O . LEU A 1 72 ? 10.805 -39.380 15.517 1.00 46.66 72 LEU A O 1
ATOM 549 N N . ALA A 1 73 ? 9.857 -37.376 15.896 1.00 34.78 73 ALA A N 1
ATOM 550 C CA . ALA A 1 73 ? 8.459 -37.779 15.761 1.00 34.78 73 ALA A CA 1
ATOM 551 C C . ALA A 1 73 ? 7.508 -36.629 16.094 1.00 34.78 73 ALA A C 1
ATOM 553 O O . ALA A 1 73 ? 7.724 -35.877 17.036 1.00 34.78 73 ALA A O 1
ATOM 554 N N . SER A 1 74 ? 6.401 -36.648 15.358 1.00 34.19 74 SER A N 1
ATOM 555 C CA . SER A 1 74 ? 5.119 -36.024 15.654 1.00 34.19 74 SER A CA 1
ATOM 556 C C . SER A 1 74 ? 5.008 -34.527 15.447 1.00 34.19 74 SER A C 1
ATOM 558 O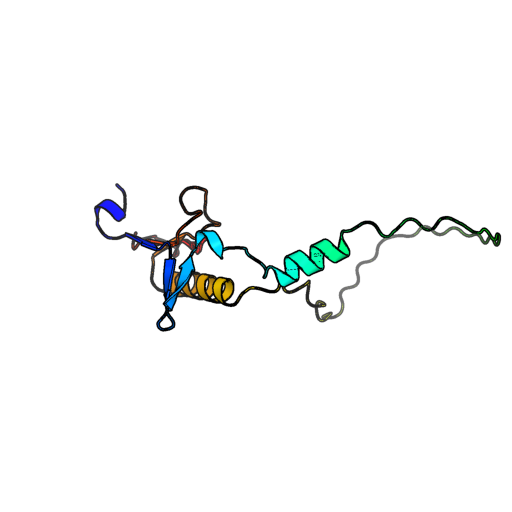 O . SER A 1 74 ? 5.432 -33.713 16.255 1.00 34.19 74 SER A O 1
ATOM 560 N N . SER A 1 75 ? 4.308 -34.216 14.359 1.00 53.16 75 SER A N 1
ATOM 561 C CA . SER A 1 75 ? 3.327 -33.148 14.231 1.00 53.16 75 SER A CA 1
ATOM 562 C C . SER A 1 75 ? 2.715 -32.756 15.579 1.00 53.16 75 SER A C 1
ATOM 564 O O . SER A 1 75 ? 1.684 -33.278 16.001 1.00 53.16 75 SER A O 1
ATOM 566 N N . GLU A 1 76 ? 3.365 -31.827 16.256 1.00 41.94 76 GLU A N 1
ATOM 567 C CA . GLU A 1 76 ? 2.756 -31.049 17.314 1.00 41.94 76 GLU A CA 1
ATOM 568 C C . GLU A 1 76 ? 1.877 -30.013 16.601 1.00 41.94 76 GLU A C 1
ATOM 570 O O . GLU A 1 76 ? 2.370 -29.329 15.694 1.00 41.94 76 GLU A O 1
ATOM 575 N N . PRO A 1 77 ? 0.574 -29.890 16.915 1.00 43.12 77 PRO A N 1
ATOM 576 C CA . PRO A 1 77 ? -0.160 -28.694 16.550 1.00 43.12 77 PRO A CA 1
ATOM 577 C C . PRO A 1 77 ? 0.594 -27.566 17.230 1.00 43.12 77 PRO A C 1
ATOM 579 O O . PRO A 1 77 ? 0.553 -27.461 18.454 1.00 43.12 77 PRO A O 1
ATOM 582 N N . GLN A 1 78 ? 1.354 -26.801 16.446 1.00 37.22 78 GLN A N 1
ATOM 583 C CA . GLN A 1 78 ? 2.090 -25.658 16.944 1.00 37.22 78 GLN A CA 1
ATOM 584 C C . GLN A 1 78 ? 1.070 -24.833 17.738 1.00 37.22 78 GLN A C 1
ATOM 586 O O . GLN A 1 78 ? 0.102 -24.360 17.128 1.00 37.22 78 GLN A O 1
ATOM 591 N N . PRO A 1 79 ? 1.184 -24.744 19.080 1.00 46.53 79 PRO A N 1
ATOM 592 C CA . PRO A 1 79 ? 0.256 -23.939 19.860 1.00 46.53 79 PRO A CA 1
ATOM 593 C C . PRO A 1 79 ? 0.273 -22.561 19.209 1.00 46.53 79 PRO A C 1
ATOM 595 O O . PRO A 1 79 ? 1.368 -22.128 18.830 1.00 46.53 79 PRO A O 1
ATOM 598 N N . PRO A 1 80 ? -0.886 -21.917 18.964 1.00 47.03 80 PRO A N 1
ATOM 599 C CA . PRO A 1 80 ? -0.906 -20.678 18.209 1.00 47.03 80 PRO A CA 1
ATOM 600 C C . PRO A 1 80 ? 0.050 -19.732 18.916 1.00 47.03 80 PRO A C 1
ATOM 602 O O . PRO A 1 80 ? -0.203 -19.297 20.040 1.00 47.03 80 PRO A O 1
ATOM 605 N N . ALA A 1 81 ? 1.200 -19.492 18.290 1.00 42.75 81 ALA A N 1
ATOM 606 C CA . ALA A 1 81 ? 2.136 -18.492 18.732 1.00 42.75 81 ALA A CA 1
ATOM 607 C C . ALA A 1 81 ? 1.352 -17.196 18.610 1.00 42.75 81 ALA A C 1
ATOM 609 O O . ALA A 1 81 ? 1.174 -16.723 17.494 1.00 42.75 81 ALA A O 1
ATOM 610 N N . ALA A 1 82 ? 0.775 -16.751 19.730 1.00 43.31 82 ALA A N 1
ATOM 611 C CA . ALA A 1 82 ? 0.121 -15.472 19.947 1.00 43.31 82 ALA A CA 1
ATOM 612 C C . ALA A 1 82 ? -0.215 -14.754 18.631 1.00 43.31 82 ALA A C 1
ATOM 614 O O . ALA A 1 82 ? 0.536 -13.883 18.189 1.00 43.31 82 ALA A O 1
ATOM 615 N N . SER A 1 83 ? -1.294 -15.175 17.965 1.00 43.78 83 SER A N 1
ATOM 616 C CA . SER A 1 83 ? -1.817 -14.475 16.796 1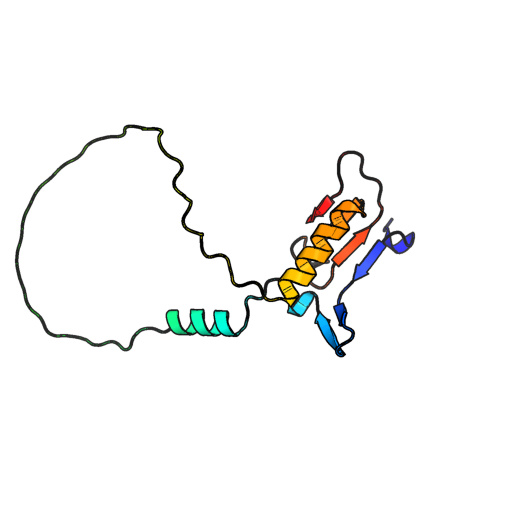.00 43.78 83 SER A CA 1
ATOM 617 C C . SER A 1 83 ? -2.190 -13.067 17.251 1.00 43.78 83 SER A C 1
ATOM 619 O O . SER A 1 83 ? -3.221 -12.872 17.886 1.00 43.78 83 SER A O 1
ATOM 621 N N . ALA A 1 84 ? -1.278 -12.123 17.016 1.00 53.56 84 ALA A N 1
ATOM 622 C CA . ALA A 1 84 ? -1.408 -10.710 17.336 1.00 53.56 84 ALA A CA 1
ATOM 623 C C . ALA A 1 84 ? -2.796 -10.218 16.915 1.00 53.56 84 ALA A C 1
ATOM 625 O O . ALA A 1 84 ? -3.170 -10.403 15.749 1.00 53.56 84 ALA A O 1
ATOM 626 N N . VAL A 1 85 ? -3.570 -9.623 17.829 1.00 52.59 85 VAL A N 1
ATOM 627 C CA . VAL A 1 85 ? -4.896 -9.113 17.468 1.00 52.59 85 VAL A CA 1
ATOM 628 C C . VAL A 1 85 ? -4.689 -7.923 16.540 1.00 52.59 85 VAL A C 1
ATOM 630 O O . VAL A 1 85 ? -4.346 -6.805 16.919 1.00 52.59 85 VAL A O 1
ATOM 633 N N . THR A 1 86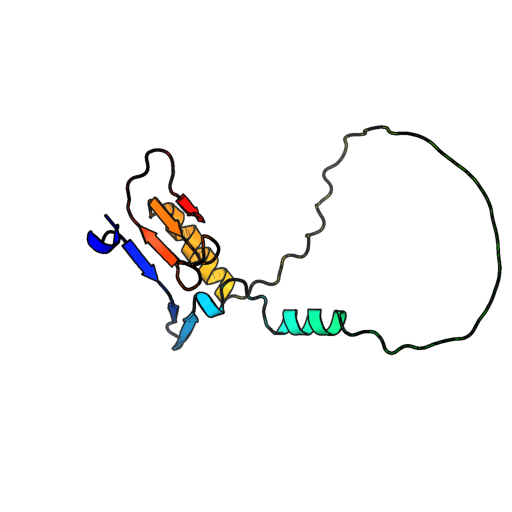 ? -4.860 -8.223 15.264 1.00 71.00 86 THR A N 1
ATOM 634 C CA . THR A 1 86 ? -4.764 -7.301 14.141 1.00 71.00 86 THR A CA 1
ATOM 635 C C . THR A 1 86 ? -6.066 -6.501 14.103 1.00 71.00 86 THR A C 1
ATOM 637 O O . THR A 1 86 ? -7.142 -7.087 14.241 1.00 71.00 86 THR A O 1
ATOM 640 N N . THR A 1 87 ? -6.011 -5.169 13.982 1.00 85.06 87 THR A N 1
ATOM 641 C CA . THR A 1 87 ? -7.250 -4.378 13.855 1.00 85.06 87 THR A CA 1
ATOM 642 C C . THR A 1 87 ? -7.896 -4.621 12.484 1.00 85.06 87 THR A C 1
ATOM 644 O O . THR A 1 87 ? -7.175 -4.946 11.538 1.00 85.06 87 THR A O 1
ATOM 647 N N . PRO A 1 88 ? -9.220 -4.428 12.323 1.00 89.06 88 PRO A N 1
ATOM 648 C CA . PRO A 1 88 ? -9.864 -4.515 11.010 1.00 89.06 88 PRO A CA 1
ATOM 649 C C . PRO A 1 88 ? -9.212 -3.608 9.958 1.00 89.06 88 PRO A C 1
ATOM 651 O O . PRO A 1 88 ? -9.099 -3.986 8.797 1.00 89.06 88 PRO A O 1
ATOM 654 N N . GLU A 1 89 ? -8.744 -2.428 10.364 1.00 91.62 89 GLU A N 1
ATOM 655 C CA . GLU A 1 89 ? -8.021 -1.490 9.505 1.00 91.62 89 GLU A CA 1
ATOM 656 C C . GLU A 1 89 ? -6.658 -2.036 9.083 1.00 91.62 89 GLU A C 1
ATOM 658 O O . GLU A 1 89 ? -6.301 -1.943 7.912 1.00 91.62 89 GLU A O 1
ATOM 663 N N . LEU A 1 90 ? -5.905 -2.635 10.012 1.00 91.44 90 LEU A N 1
ATOM 664 C CA . LEU A 1 90 ? -4.637 -3.273 9.676 1.00 91.44 90 LEU A CA 1
ATOM 665 C C . LEU A 1 90 ? -4.866 -4.446 8.717 1.00 91.44 90 LEU A C 1
ATOM 667 O O . LEU A 1 90 ? -4.173 -4.526 7.708 1.00 91.44 90 LEU A O 1
ATOM 671 N N . THR A 1 91 ? -5.854 -5.307 8.978 1.00 92.50 91 THR A N 1
ATOM 672 C CA . THR A 1 91 ? -6.225 -6.395 8.061 1.00 92.50 91 THR A CA 1
ATOM 673 C C . THR A 1 91 ? -6.553 -5.850 6.674 1.00 92.50 91 THR A C 1
ATOM 675 O O . THR A 1 91 ? -5.940 -6.274 5.702 1.00 92.50 91 THR A O 1
ATOM 678 N N . PHE A 1 92 ? -7.416 -4.837 6.585 1.00 94.06 92 PHE A N 1
ATOM 679 C CA . PHE A 1 92 ? -7.770 -4.187 5.323 1.00 94.06 92 PHE A CA 1
ATOM 680 C C . PHE A 1 92 ? -6.545 -3.654 4.561 1.00 94.06 92 PHE A C 1
ATOM 682 O O . PHE A 1 92 ? -6.401 -3.900 3.364 1.00 94.06 92 PHE A O 1
ATOM 689 N N . LEU A 1 93 ? -5.632 -2.957 5.244 1.00 95.12 93 LEU A N 1
ATOM 690 C CA . LEU A 1 93 ? -4.415 -2.432 4.621 1.00 95.12 93 LEU A CA 1
ATOM 691 C C . LEU A 1 93 ? -3.481 -3.549 4.136 1.00 95.12 93 LEU A C 1
ATOM 693 O O . LEU A 1 93 ? -2.888 -3.426 3.062 1.00 95.12 93 LEU A O 1
ATOM 697 N N . ARG A 1 94 ? -3.360 -4.646 4.897 1.00 93.44 94 ARG A N 1
ATOM 698 C CA . ARG A 1 94 ? -2.561 -5.810 4.483 1.00 93.44 94 ARG A CA 1
ATOM 699 C C . ARG A 1 94 ? -3.190 -6.540 3.303 1.00 93.44 94 ARG A C 1
ATOM 701 O O . ARG A 1 94 ? -2.451 -6.955 2.415 1.00 93.44 94 ARG A O 1
ATOM 708 N N . ASP A 1 95 ? -4.513 -6.644 3.262 1.00 95.62 95 ASP A N 1
ATOM 709 C CA . ASP A 1 95 ? -5.239 -7.278 2.162 1.00 95.62 95 ASP A CA 1
ATOM 710 C C . ASP A 1 95 ? -5.073 -6.485 0.860 1.00 95.62 95 ASP A C 1
ATOM 712 O O . ASP A 1 95 ? -4.805 -7.074 -0.186 1.00 95.62 95 ASP A O 1
ATOM 716 N N . ILE A 1 96 ? -5.145 -5.149 0.914 1.00 96.25 96 ILE A N 1
ATOM 717 C CA . ILE A 1 96 ? -4.888 -4.295 -0.256 1.00 96.25 96 ILE A CA 1
ATOM 718 C C . ILE A 1 96 ? -3.447 -4.432 -0.740 1.00 96.25 96 ILE A C 1
ATOM 720 O O . ILE A 1 96 ? -3.228 -4.627 -1.934 1.00 96.25 96 ILE A O 1
ATOM 724 N N . HIS A 1 97 ? -2.467 -4.345 0.164 1.00 96.25 97 HIS A N 1
ATOM 725 C CA . HIS A 1 97 ? -1.051 -4.500 -0.188 1.00 96.25 97 HIS A CA 1
ATOM 726 C C . HIS A 1 97 ? -0.786 -5.878 -0.813 1.00 96.25 97 HIS A C 1
ATOM 728 O O . HIS A 1 97 ? -0.232 -5.972 -1.908 1.00 96.25 97 HIS A O 1
ATOM 734 N N . SER A 1 98 ? -1.292 -6.943 -0.186 1.00 95.19 98 SER A N 1
ATOM 735 C CA . SER A 1 98 ? -1.162 -8.310 -0.691 1.00 95.19 98 SER A CA 1
ATOM 736 C C . SER A 1 98 ? -1.872 -8.510 -2.032 1.00 95.19 98 SER A C 1
ATOM 738 O O . SER A 1 98 ? -1.354 -9.215 -2.895 1.00 95.19 98 SER A O 1
ATOM 740 N N . GLY A 1 99 ? -3.054 -7.922 -2.229 1.00 95.56 99 GLY A N 1
ATOM 741 C CA . GLY A 1 99 ? -3.785 -7.996 -3.495 1.00 95.56 99 GLY A CA 1
ATOM 742 C C . GLY A 1 99 ? -3.073 -7.241 -4.618 1.00 95.56 99 GLY A C 1
ATOM 743 O O . GLY A 1 99 ? -2.991 -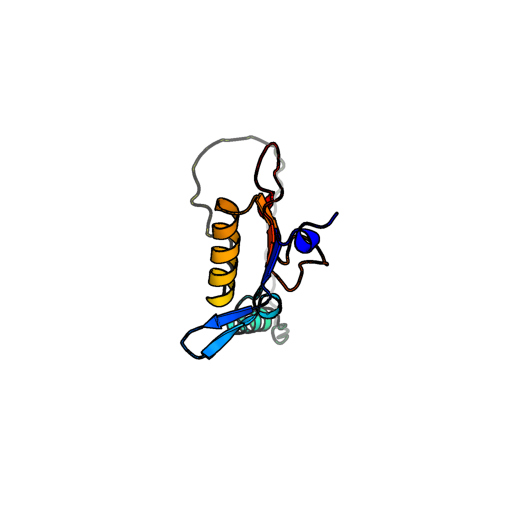7.730 -5.746 1.00 95.56 99 GLY A O 1
ATOM 744 N N . ALA A 1 100 ? -2.488 -6.085 -4.301 1.00 96.06 100 ALA A N 1
ATOM 745 C CA . ALA A 1 100 ? -1.728 -5.277 -5.246 1.00 96.06 100 ALA A CA 1
ATOM 746 C C . ALA A 1 100 ? -0.506 -6.025 -5.802 1.00 96.06 100 ALA A C 1
ATOM 748 O O . ALA A 1 100 ? -0.181 -5.868 -6.979 1.00 96.06 100 ALA A O 1
ATOM 749 N N . CYS A 1 101 ? 0.121 -6.898 -5.011 1.00 93.94 101 CYS A N 1
ATOM 750 C CA . CYS A 1 101 ? 1.251 -7.721 -5.453 1.00 93.94 101 CYS A CA 1
ATOM 751 C C . CYS A 1 101 ? 0.950 -8.629 -6.654 1.00 93.94 101 CYS A C 1
ATOM 753 O O . CYS A 1 101 ? 1.870 -9.021 -7.369 1.00 93.94 101 CYS A O 1
ATOM 755 N N . GLY A 1 102 ? -0.321 -8.971 -6.890 1.00 90.62 102 GLY A N 1
ATOM 756 C CA . GLY A 1 102 ? -0.735 -9.745 -8.063 1.00 90.62 102 GLY A CA 1
ATOM 757 C C . GLY A 1 102 ? -0.933 -8.912 -9.334 1.00 90.62 102 GLY A C 1
ATOM 758 O O . GLY A 1 102 ? -1.099 -9.483 -10.408 1.00 90.62 102 GLY A O 1
ATOM 759 N N . ILE A 1 103 ? -0.948 -7.582 -9.219 1.00 91.75 103 ILE A N 1
ATOM 760 C CA . ILE A 1 103 ? -1.305 -6.651 -10.300 1.00 91.75 103 ILE A CA 1
ATOM 761 C C . ILE A 1 103 ? -0.099 -5.793 -10.694 1.00 91.75 103 ILE A C 1
ATOM 763 O O . ILE A 1 103 ? 0.165 -5.596 -11.879 1.00 91.75 103 ILE A O 1
ATOM 767 N N . PHE A 1 104 ? 0.629 -5.286 -9.702 1.00 94.19 104 PHE A N 1
ATOM 768 C CA . PHE A 1 104 ? 1.753 -4.375 -9.881 1.00 94.19 104 PHE A CA 1
ATOM 769 C C . PHE A 1 104 ? 3.086 -5.121 -9.817 1.00 94.19 104 PHE A C 1
ATOM 771 O O . PHE A 1 104 ? 3.219 -6.163 -9.178 1.00 94.19 104 PHE A O 1
ATOM 778 N N . THR A 1 105 ? 4.105 -4.581 -10.479 1.00 93.94 105 THR A N 1
ATOM 779 C CA . THR A 1 105 ? 5.448 -5.181 -10.508 1.00 93.94 105 THR A CA 1
ATOM 780 C C . THR A 1 105 ? 6.306 -4.766 -9.320 1.00 93.94 105 THR A C 1
ATOM 782 O O . THR A 1 105 ? 7.304 -5.428 -9.028 1.00 93.94 105 THR A O 1
ATOM 785 N N . THR A 1 106 ? 5.936 -3.686 -8.637 1.00 94.38 106 THR A N 1
ATOM 786 C CA . THR A 1 106 ? 6.527 -3.277 -7.365 1.00 94.38 106 THR A CA 1
ATOM 787 C C . THR A 1 106 ? 5.412 -2.790 -6.445 1.00 94.38 106 THR A C 1
ATOM 789 O O . THR A 1 106 ? 4.619 -1.937 -6.841 1.00 94.38 106 THR A O 1
ATOM 792 N N . VAL A 1 107 ? 5.372 -3.314 -5.225 1.00 96.25 107 VAL A N 1
ATOM 793 C CA . VAL A 1 107 ? 4.484 -2.876 -4.150 1.00 96.25 107 VAL A CA 1
ATOM 794 C C . VAL A 1 107 ? 5.325 -2.688 -2.896 1.00 96.25 107 VAL A C 1
ATOM 796 O O . VAL A 1 107 ? 5.922 -3.648 -2.410 1.00 96.25 107 VAL A O 1
ATOM 799 N N . LEU A 1 108 ? 5.395 -1.458 -2.388 1.00 96.06 108 LEU A N 1
ATOM 800 C CA . LEU A 1 108 ? 6.153 -1.124 -1.179 1.00 96.06 108 LEU A CA 1
ATOM 801 C C . LEU A 1 108 ? 5.198 -0.576 -0.132 1.00 96.06 108 LEU A C 1
ATOM 803 O O . LEU A 1 108 ? 4.525 0.424 -0.364 1.00 96.06 108 LEU A O 1
ATOM 807 N N . GLY A 1 109 ? 5.137 -1.233 1.016 1.00 95.31 109 GLY A N 1
ATOM 808 C CA . GLY A 1 109 ? 4.428 -0.750 2.186 1.00 95.31 109 GLY A CA 1
ATOM 809 C C . GLY A 1 109 ? 5.366 -0.085 3.198 1.00 95.31 109 GLY A C 1
ATOM 810 O O . GLY A 1 109 ? 6.588 -0.055 3.019 1.00 95.31 109 GLY A O 1
ATOM 811 N N . PRO A 1 110 ? 4.817 0.363 4.336 1.00 94.88 110 PRO A N 1
ATOM 812 C CA . PRO A 1 110 ? 5.586 1.005 5.402 1.00 94.88 110 PRO A CA 1
ATOM 813 C C . PRO A 1 110 ? 6.744 0.214 6.007 1.00 94.88 110 PRO A C 1
ATOM 815 O O . PRO A 1 110 ? 7.597 0.800 6.671 1.00 94.88 110 PRO A O 1
ATOM 818 N N . ASN A 1 111 ? 6.798 -1.099 5.780 1.00 91.38 111 ASN A N 1
ATOM 819 C CA . ASN A 1 111 ? 7.910 -1.928 6.237 1.00 91.38 111 ASN A CA 1
ATOM 820 C C . ASN A 1 111 ? 9.095 -1.948 5.257 1.00 91.38 111 ASN A C 1
ATOM 822 O O . ASN A 1 111 ? 10.174 -2.370 5.661 1.00 91.38 111 ASN A O 1
ATOM 826 N N . ALA A 1 112 ? 8.925 -1.485 4.012 1.00 92.19 112 ALA A N 1
ATOM 827 C CA . ALA A 1 112 ? 9.959 -1.571 2.982 1.00 92.19 112 ALA A CA 1
ATOM 828 C C . ALA A 1 112 ? 11.164 -0.663 3.284 1.00 92.19 112 ALA A C 1
ATOM 830 O O . ALA A 1 112 ? 12.312 -1.090 3.204 1.00 92.19 112 ALA A O 1
ATOM 831 N N . ASN A 1 113 ? 10.928 0.615 3.611 1.00 91.75 113 ASN A N 1
ATOM 832 C CA . ASN A 1 113 ? 11.947 1.559 4.092 1.00 91.75 113 ASN A CA 1
ATOM 833 C C . ASN A 1 113 ? 11.312 2.891 4.544 1.00 91.75 113 ASN A C 1
ATOM 835 O O . ASN A 1 113 ? 10.113 3.115 4.391 1.00 91.75 113 ASN A O 1
ATOM 839 N N . ALA A 1 114 ? 12.141 3.808 5.057 1.00 93.50 114 ALA A N 1
ATOM 840 C CA . ALA A 1 114 ? 11.711 5.109 5.576 1.00 93.50 114 ALA A CA 1
ATOM 841 C C . ALA A 1 114 ? 10.932 5.974 4.568 1.00 93.50 114 ALA A C 1
ATOM 843 O O . ALA A 1 114 ? 10.049 6.726 4.980 1.00 93.50 114 ALA A O 1
ATOM 844 N N . ALA A 1 115 ? 11.229 5.872 3.267 1.00 94.81 115 ALA A N 1
ATOM 845 C CA . ALA A 1 115 ? 10.518 6.653 2.258 1.00 94.81 115 ALA A CA 1
ATOM 846 C C . ALA A 1 115 ? 9.054 6.217 2.127 1.00 94.81 115 ALA A C 1
ATOM 848 O O . ALA A 1 115 ? 8.219 7.060 1.852 1.00 94.81 115 ALA A O 1
ATOM 849 N N . HIS A 1 116 ? 8.744 4.949 2.405 1.00 96.12 116 HIS A N 1
ATOM 850 C CA . HIS A 1 116 ? 7.411 4.365 2.230 1.00 96.12 116 HIS A CA 1
ATOM 851 C C . HIS A 1 116 ? 6.637 4.238 3.550 1.00 96.12 116 HIS A C 1
ATOM 853 O O . HIS A 1 116 ? 5.568 3.646 3.587 1.00 96.12 116 HIS A O 1
ATOM 859 N N . HIS A 1 117 ? 7.160 4.784 4.656 1.00 93.88 117 HIS A N 1
ATOM 860 C CA . HIS A 1 117 ? 6.629 4.561 6.010 1.00 93.88 117 HIS A CA 1
ATOM 861 C C . HIS A 1 117 ? 5.174 5.029 6.226 1.00 93.88 117 HIS A C 1
ATOM 863 O O . HIS A 1 117 ? 4.561 4.679 7.235 1.00 93.88 117 HIS A O 1
ATOM 869 N N . ASP A 1 118 ? 4.641 5.865 5.338 1.00 94.94 118 ASP A N 1
ATOM 870 C CA . ASP A 1 118 ? 3.326 6.489 5.462 1.00 94.94 118 ASP A CA 1
ATOM 871 C C . ASP A 1 118 ? 2.400 6.250 4.263 1.00 94.94 118 ASP A C 1
ATOM 873 O O . ASP A 1 118 ? 1.295 6.794 4.240 1.00 94.94 118 ASP A O 1
ATOM 877 N N . HIS A 1 119 ? 2.802 5.417 3.301 1.00 97.62 119 HIS A N 1
ATOM 878 C CA . HIS A 1 119 ? 1.998 5.120 2.119 1.00 97.62 119 HIS A CA 1
ATOM 879 C C . HIS A 1 119 ? 2.280 3.729 1.543 1.00 97.62 119 HIS A C 1
ATOM 881 O O . HIS A 1 119 ? 3.266 3.073 1.870 1.00 97.62 119 HIS A O 1
ATOM 887 N N . ILE A 1 120 ? 1.382 3.278 0.670 1.00 97.56 120 ILE A N 1
ATOM 888 C CA . ILE A 1 120 ? 1.591 2.118 -0.195 1.00 97.56 120 ILE A CA 1
ATOM 889 C C . ILE A 1 120 ? 1.991 2.640 -1.573 1.00 97.56 120 ILE A C 1
ATOM 891 O O . ILE A 1 120 ? 1.195 3.324 -2.217 1.00 97.56 120 ILE A O 1
ATOM 895 N N . HIS A 1 121 ? 3.203 2.316 -2.009 1.00 97.81 121 HIS A N 1
ATOM 896 C CA . HIS A 1 121 ? 3.709 2.619 -3.344 1.00 97.81 121 HIS A CA 1
ATOM 897 C C . HIS A 1 121 ? 3.425 1.463 -4.295 1.00 97.81 121 HIS A C 1
ATOM 899 O O . HIS A 1 121 ? 3.680 0.305 -3.960 1.00 97.81 121 HIS A O 1
ATOM 905 N N . LEU A 1 122 ? 2.932 1.782 -5.486 1.00 96.56 122 LEU A N 1
ATOM 906 C CA . LEU A 1 122 ? 2.544 0.842 -6.531 1.00 96.56 122 LEU A CA 1
ATOM 907 C C . LEU A 1 122 ? 3.202 1.278 -7.836 1.00 96.56 122 LEU A C 1
ATOM 909 O O . LEU A 1 122 ? 2.929 2.389 -8.280 1.00 96.56 122 LEU A O 1
ATOM 913 N N . ASP A 1 123 ? 4.007 0.430 -8.480 1.00 95.19 123 ASP A N 1
ATOM 914 C CA . ASP A 1 123 ? 4.564 0.732 -9.805 1.00 95.19 123 ASP A CA 1
ATOM 915 C C . ASP A 1 123 ? 4.493 -0.434 -10.801 1.00 95.19 123 ASP A C 1
ATOM 917 O O . ASP A 1 123 ? 4.409 -1.611 -10.433 1.00 95.19 123 ASP A O 1
ATOM 921 N N . LEU A 1 124 ? 4.524 -0.077 -12.090 1.00 91.81 124 LEU A N 1
ATOM 922 C CA . LEU A 1 124 ? 4.495 -0.993 -13.239 1.00 91.81 124 LEU A CA 1
ATOM 923 C C . LEU A 1 124 ? 5.876 -1.209 -13.885 1.00 91.81 124 LEU A C 1
ATOM 925 O O . LEU A 1 124 ? 5.973 -1.657 -15.033 1.00 91.81 124 LEU A O 1
ATOM 929 N N . LYS A 1 125 ? 6.966 -0.889 -13.180 1.00 86.50 125 LYS A N 1
ATOM 930 C CA . LYS A 1 125 ? 8.316 -1.090 -13.701 1.00 86.50 125 LYS A CA 1
ATOM 931 C C . LYS A 1 125 ? 8.586 -2.561 -14.001 1.00 86.50 125 LYS A C 1
ATOM 933 O O . LYS A 1 125 ? 8.773 -3.375 -13.100 1.00 86.50 125 LYS A O 1
ATOM 938 N N . GLY A 1 126 ? 8.747 -2.884 -15.283 1.00 80.88 126 GLY A N 1
ATOM 939 C CA . GLY A 1 126 ? 9.071 -4.238 -15.727 1.00 80.88 126 GLY A CA 1
ATOM 940 C C . GLY A 1 126 ? 10.282 -4.835 -14.995 1.00 80.88 126 GLY A C 1
ATOM 941 O O . GLY A 1 126 ? 11.406 -4.335 -15.103 1.00 80.88 126 GLY A O 1
ATOM 942 N N . ARG A 1 127 ? 10.058 -5.940 -14.272 1.00 76.62 127 ARG A N 1
ATOM 943 C CA . ARG A 1 127 ? 11.103 -6.743 -13.616 1.00 76.62 127 ARG A CA 1
ATOM 944 C C . ARG A 1 127 ? 11.238 -8.092 -14.320 1.00 76.62 127 ARG A C 1
ATOM 946 O O . ARG A 1 127 ? 10.254 -8.665 -14.771 1.00 76.62 127 ARG A O 1
ATOM 953 N N . ARG A 1 128 ? 12.470 -8.602 -14.440 1.00 74.56 128 ARG A N 1
ATOM 954 C CA . ARG A 1 128 ? 12.774 -9.797 -15.257 1.00 74.56 128 ARG A CA 1
ATOM 955 C C . ARG A 1 128 ? 12.416 -11.134 -14.595 1.00 74.56 128 ARG A C 1
ATOM 957 O O . ARG A 1 128 ? 12.450 -12.145 -15.283 1.00 74.56 128 ARG A O 1
ATOM 964 N N . SER A 1 129 ? 12.146 -11.162 -13.288 1.00 69.19 129 SER A N 1
ATOM 965 C CA . SER A 1 129 ? 12.106 -12.426 -12.533 1.00 69.19 129 SER A CA 1
ATOM 966 C C . SER A 1 129 ? 11.015 -12.544 -11.464 1.00 69.19 129 SER A C 1
ATOM 968 O O . SER A 1 129 ? 10.651 -13.668 -11.143 1.00 69.19 129 SER A O 1
ATOM 970 N N . SER A 1 130 ? 10.451 -11.449 -10.949 1.00 73.81 130 SER A N 1
ATOM 971 C CA . SER A 1 130 ? 9.249 -11.461 -10.095 1.00 73.81 130 SER A CA 1
ATOM 972 C C . SER A 1 130 ? 8.798 -10.031 -9.787 1.00 73.81 130 SER A C 1
ATOM 974 O O . SER A 1 130 ? 9.609 -9.100 -9.862 1.00 73.81 130 SER A O 1
ATOM 976 N N . ALA A 1 131 ? 7.526 -9.860 -9.409 1.00 82.62 131 ALA A N 1
ATOM 977 C CA . ALA A 1 131 ? 7.090 -8.646 -8.725 1.00 82.62 131 ALA A CA 1
ATOM 978 C C . ALA A 1 131 ? 7.892 -8.475 -7.418 1.00 82.62 131 ALA A C 1
ATOM 980 O O . ALA A 1 131 ? 8.268 -9.463 -6.781 1.00 82.62 131 ALA A O 1
ATOM 981 N N . TYR A 1 132 ? 8.209 -7.235 -7.054 1.00 89.25 132 TYR A N 1
ATOM 982 C CA . TYR A 1 132 ? 8.881 -6.899 -5.801 1.00 89.25 132 TYR A CA 1
ATOM 983 C C . TYR A 1 132 ? 7.841 -6.448 -4.780 1.00 89.25 132 TYR A C 1
ATOM 985 O O . TYR A 1 132 ? 7.134 -5.478 -5.034 1.00 89.25 132 TYR A O 1
ATOM 993 N N . CYS A 1 133 ? 7.742 -7.151 -3.656 1.00 91.88 133 CYS A N 1
ATOM 994 C CA . CYS A 1 133 ? 6.691 -6.951 -2.664 1.00 91.88 133 CYS A CA 1
ATOM 995 C C . CYS A 1 133 ? 7.271 -6.944 -1.255 1.00 91.88 133 CYS A C 1
ATOM 997 O O . CYS A 1 133 ? 7.738 -7.986 -0.794 1.00 91.88 133 CYS A O 1
ATOM 999 N N . GLU A 1 134 ? 7.211 -5.789 -0.589 1.00 88.69 134 GLU A N 1
ATOM 1000 C CA . GLU A 1 134 ? 7.696 -5.583 0.787 1.00 88.69 134 GLU A CA 1
ATOM 1001 C C . GLU A 1 134 ? 6.761 -4.711 1.627 1.00 88.69 134 GLU A C 1
ATOM 1003 O O . GLU A 1 134 ? 6.134 -3.790 1.056 1.00 88.69 134 GLU A O 1
#